Protein AF-A0A2N7XSH8-F1 (afdb_monomer_lite)

Foldseek 3Di:
DEEDEQDDDVLCVVCVVVVHHSVVSVVVVRVVVVVVCVVVVPDDPDYDYCPDPVNVVVVVVVVVVCVVVVVDDDDDDDDPD

pLDDT: mean 96.01, std 4.06, range [68.31, 98.56]

Structure (mmCIF, N/CA/C/O backbone):
data_AF-A0A2N7XSH8-F1
#
_entry.id   AF-A0A2N7XSH8-F1
#
loop_
_atom_site.group_PDB
_atom_site.id
_atom_site.type_symbol
_atom_site.label_atom_id
_atom_site.label_alt_id
_atom_site.label_comp_id
_atom_site.label_asym_id
_atom_site.label_entity_id
_atom_site.label_seq_id
_atom_site.pdbx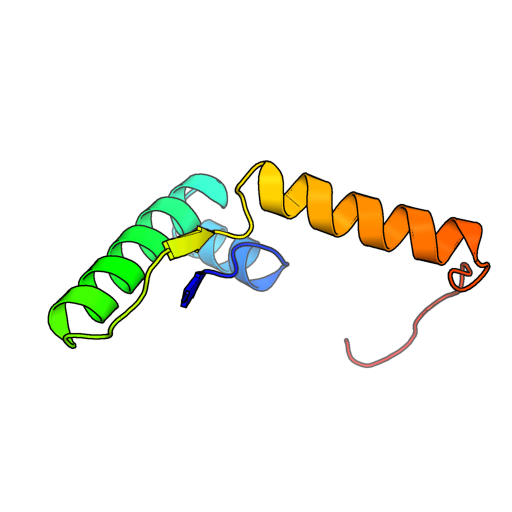_PDB_ins_code
_atom_site.Cartn_x
_atom_site.Cartn_y
_atom_site.Cartn_z
_atom_site.occupancy
_atom_site.B_iso_or_equiv
_atom_site.auth_seq_id
_atom_site.auth_comp_id
_atom_site.auth_asym_id
_atom_site.auth_atom_id
_atom_site.pdbx_PDB_model_num
ATOM 1 N N . SER A 1 1 ? -15.672 -6.158 -7.009 1.00 82.75 1 SER A N 1
ATOM 2 C CA . SER A 1 1 ? -14.698 -6.138 -5.892 1.00 82.75 1 SER A CA 1
ATOM 3 C C . SER A 1 1 ? -14.503 -4.715 -5.377 1.00 82.75 1 SER A C 1
ATOM 5 O O . SER A 1 1 ? -14.747 -3.768 -6.113 1.00 82.75 1 SER A O 1
ATOM 7 N N . THR A 1 2 ? -14.096 -4.563 -4.118 1.00 95.38 2 THR A N 1
ATOM 8 C CA . THR A 1 2 ? -13.739 -3.284 -3.464 1.00 95.38 2 THR A CA 1
ATOM 9 C C . THR A 1 2 ? -12.534 -3.518 -2.545 1.00 95.38 2 THR A C 1
ATOM 11 O O . THR A 1 2 ? -12.019 -4.635 -2.543 1.00 95.38 2 THR A O 1
ATOM 14 N N . GLY A 1 3 ? -12.043 -2.531 -1.792 1.00 96.19 3 GLY A N 1
ATOM 15 C CA . GLY A 1 3 ? -10.877 -2.744 -0.937 1.00 96.19 3 GLY A CA 1
ATOM 16 C C . GLY A 1 3 ? -10.272 -1.517 -0.263 1.00 96.19 3 GLY A C 1
ATOM 17 O O . GLY A 1 3 ? -10.827 -0.420 -0.317 1.00 96.19 3 GLY A O 1
ATOM 18 N N . THR A 1 4 ? -9.104 -1.715 0.348 1.00 97.25 4 THR A N 1
ATOM 19 C CA . THR A 1 4 ? -8.291 -0.669 0.987 1.00 97.25 4 THR A CA 1
ATOM 20 C C . THR A 1 4 ? -6.914 -0.535 0.347 1.00 97.25 4 THR A C 1
ATOM 22 O O . THR A 1 4 ? -6.228 -1.529 0.099 1.00 97.25 4 THR A O 1
ATOM 25 N N . ASP A 1 5 ? -6.497 0.718 0.135 1.00 96.25 5 ASP A N 1
ATOM 26 C CA . ASP A 1 5 ? -5.107 1.078 -0.149 1.00 96.25 5 ASP A CA 1
ATOM 27 C C . ASP A 1 5 ? -4.364 1.367 1.162 1.00 96.25 5 ASP A C 1
ATOM 29 O O . ASP A 1 5 ? -4.801 2.167 1.992 1.00 96.25 5 ASP A O 1
ATOM 33 N N . GLU A 1 6 ? -3.260 0.660 1.368 1.00 96.25 6 GLU A N 1
ATOM 34 C CA . GLU A 1 6 ? -2.588 0.501 2.650 1.00 96.25 6 GLU A CA 1
ATOM 35 C C . GLU A 1 6 ? -1.113 0.930 2.619 1.00 96.25 6 GLU A C 1
ATOM 37 O O . GLU A 1 6 ? -0.399 0.731 3.604 1.00 96.25 6 GLU A O 1
ATOM 42 N N . HIS A 1 7 ? -0.653 1.550 1.524 1.00 94.81 7 HIS A N 1
ATOM 43 C CA . HIS A 1 7 ? 0.742 1.972 1.351 1.00 94.81 7 HIS A CA 1
ATOM 44 C C . HIS A 1 7 ? 0.929 3.495 1.325 1.00 94.81 7 HIS A C 1
ATOM 46 O O . HIS A 1 7 ? -0.010 4.284 1.240 1.00 94.81 7 HIS A O 1
ATOM 52 N N . GLY A 1 8 ? 2.191 3.922 1.399 1.00 93.75 8 GLY A N 1
ATOM 53 C CA . GLY A 1 8 ? 2.599 5.314 1.212 1.00 93.75 8 GLY A CA 1
ATOM 54 C C . GLY A 1 8 ? 2.778 6.124 2.500 1.00 93.75 8 GLY A C 1
ATOM 55 O O . GLY A 1 8 ? 2.421 5.715 3.608 1.00 93.75 8 GLY A O 1
ATOM 56 N N . LEU A 1 9 ? 3.352 7.324 2.346 1.00 94.62 9 LEU A N 1
ATOM 57 C CA . LEU A 1 9 ? 3.775 8.165 3.472 1.00 94.62 9 LEU A CA 1
ATOM 58 C C . LEU A 1 9 ? 2.613 8.552 4.396 1.00 94.62 9 LEU A C 1
ATOM 60 O O . LEU A 1 9 ? 2.778 8.622 5.613 1.00 94.62 9 LEU A O 1
ATOM 64 N N . LYS A 1 10 ? 1.421 8.776 3.837 1.00 94.25 10 LYS A N 1
ATOM 65 C CA . LYS A 1 10 ? 0.236 9.158 4.618 1.00 94.25 10 LYS A CA 1
ATOM 66 C C . LYS A 1 10 ? -0.156 8.077 5.628 1.00 94.25 10 LYS A C 1
ATOM 68 O O . LYS A 1 10 ? -0.485 8.421 6.763 1.00 94.25 10 LYS A O 1
ATOM 73 N N . ILE A 1 11 ? -0.073 6.799 5.245 1.00 96.00 11 ILE A N 1
ATOM 74 C CA . ILE A 1 11 ? -0.349 5.665 6.137 1.00 96.00 11 ILE A CA 1
ATOM 75 C C . ILE A 1 11 ? 0.689 5.605 7.253 1.00 96.00 11 ILE A C 1
ATOM 77 O O . ILE A 1 11 ? 0.322 5.521 8.424 1.00 96.00 11 ILE A O 1
ATOM 81 N N . GLN A 1 12 ? 1.974 5.732 6.912 1.00 95.56 12 GLN A N 1
ATOM 82 C CA . GLN A 1 12 ? 3.049 5.751 7.904 1.00 95.56 12 GLN A CA 1
ATOM 83 C C . GLN A 1 12 ? 2.839 6.870 8.933 1.00 95.56 12 GLN A C 1
ATOM 85 O O . GLN A 1 12 ? 2.841 6.617 10.135 1.00 95.56 12 GLN A O 1
ATOM 90 N N . GLN A 1 13 ? 2.582 8.095 8.472 1.00 96.88 13 GLN A N 1
ATOM 91 C CA . GLN A 1 13 ? 2.339 9.241 9.347 1.00 96.88 13 GLN A CA 1
ATOM 92 C C . GLN A 1 13 ? 1.090 9.059 10.222 1.00 96.88 13 GLN A C 1
ATOM 94 O O . GLN A 1 13 ? 1.092 9.456 11.388 1.00 96.88 13 GLN A O 1
ATOM 99 N N . ALA A 1 14 ? 0.015 8.479 9.679 1.00 96.00 14 ALA A N 1
ATOM 100 C CA . ALA A 1 14 ? -1.205 8.211 10.433 1.00 96.00 14 ALA A CA 1
ATOM 101 C C . ALA A 1 14 ? -0.980 7.160 11.529 1.00 96.00 14 ALA A C 1
ATOM 103 O O . ALA A 1 14 ? -1.390 7.383 12.667 1.00 96.00 14 ALA A O 1
ATOM 104 N N . ALA A 1 15 ? -0.266 6.077 11.216 1.00 96.56 15 ALA A N 1
ATOM 105 C CA . ALA A 1 15 ? 0.102 5.048 12.181 1.00 96.56 15 ALA A CA 1
ATOM 106 C C . ALA A 1 15 ? 0.979 5.611 13.309 1.00 96.56 15 ALA A C 1
ATOM 108 O O . ALA A 1 15 ? 0.689 5.380 14.483 1.00 96.56 15 ALA A O 1
ATOM 109 N N . THR A 1 16 ? 1.978 6.438 12.971 1.00 97.25 16 THR A N 1
ATOM 110 C CA . THR A 1 16 ? 2.818 7.130 13.960 1.00 97.25 16 THR A CA 1
ATOM 111 C C . THR A 1 16 ? 1.992 8.025 14.882 1.00 97.25 16 THR A C 1
ATOM 113 O O . THR A 1 16 ? 2.140 7.936 16.098 1.00 97.25 16 THR A O 1
ATOM 116 N N . ARG A 1 17 ? 1.082 8.849 14.339 1.00 97.44 17 ARG A N 1
ATOM 117 C CA . ARG A 1 17 ? 0.186 9.693 15.156 1.00 97.44 17 ARG A CA 1
ATOM 118 C C . ARG A 1 17 ? -0.735 8.876 16.061 1.00 97.44 17 ARG A C 1
ATOM 120 O O . ARG A 1 17 ? -1.079 9.332 17.144 1.00 97.44 17 ARG A O 1
ATOM 127 N N . ALA A 1 18 ? -1.130 7.688 15.616 1.00 96.31 18 ALA A N 1
ATOM 128 C CA . ALA A 1 18 ? -1.956 6.759 16.376 1.00 96.31 18 ALA A CA 1
ATOM 129 C C . ALA A 1 18 ? -1.154 5.870 17.349 1.00 96.31 18 ALA A C 1
ATOM 131 O O . ALA A 1 18 ? -1.750 5.026 18.013 1.00 96.31 18 ALA A O 1
ATOM 132 N N . GLY A 1 19 ? 0.174 6.030 17.440 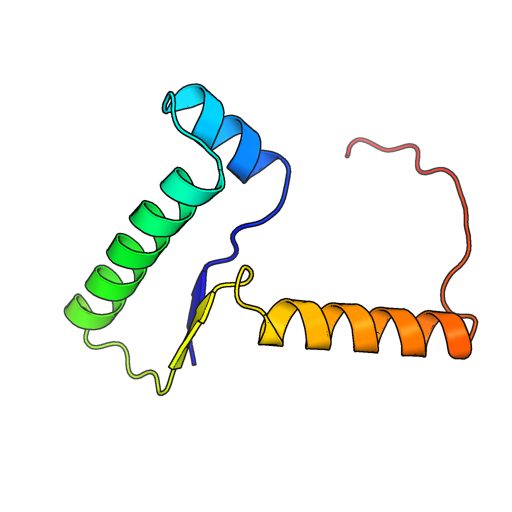1.00 97.69 19 GLY A N 1
ATOM 133 C CA . GLY A 1 19 ? 1.022 5.251 18.347 1.00 97.69 19 GLY A CA 1
ATOM 134 C C . GLY A 1 19 ? 1.085 3.757 18.013 1.00 97.69 19 GLY A C 1
ATOM 135 O O . GLY A 1 19 ? 1.272 2.939 18.908 1.00 97.69 19 GLY A O 1
ATOM 136 N N . THR A 1 20 ? 0.899 3.387 16.745 1.00 97.69 20 THR A N 1
ATOM 137 C CA . THR A 1 20 ? 0.844 1.990 16.297 1.00 97.69 20 THR A CA 1
ATOM 138 C C . THR A 1 20 ? 1.757 1.744 15.093 1.00 97.69 20 THR A C 1
ATOM 140 O O . THR A 1 20 ? 2.274 2.676 14.473 1.00 97.69 20 THR A O 1
ATOM 143 N N . THR A 1 21 ? 1.968 0.477 14.741 1.00 97.50 21 THR A N 1
ATOM 144 C CA . THR A 1 21 ? 2.695 0.120 13.518 1.00 97.50 21 THR A CA 1
ATOM 145 C C . THR A 1 21 ? 1.812 0.354 12.286 1.00 97.50 21 THR A C 1
ATOM 147 O O . THR A 1 21 ? 0.588 0.224 12.382 1.00 97.50 21 THR A O 1
ATOM 150 N N . PRO A 1 22 ? 2.389 0.643 11.100 1.00 97.00 22 PRO A N 1
ATOM 151 C CA . PRO A 1 22 ? 1.612 0.778 9.868 1.00 97.00 22 PRO A CA 1
ATOM 152 C C . PRO A 1 22 ? 0.718 -0.430 9.600 1.00 97.00 22 PRO A C 1
ATOM 154 O O . PRO A 1 22 ? -0.448 -0.258 9.264 1.00 97.00 22 PRO A O 1
ATOM 157 N N . ARG A 1 23 ? 1.230 -1.646 9.839 1.00 96.50 23 ARG A N 1
ATOM 158 C CA . ARG A 1 23 ? 0.469 -2.880 9.638 1.00 96.50 23 ARG A CA 1
ATOM 159 C C . ARG A 1 23 ? -0.758 -2.957 10.548 1.00 96.50 23 ARG A C 1
ATOM 161 O O . ARG A 1 23 ? -1.865 -3.137 10.055 1.00 96.50 23 ARG A O 1
ATOM 168 N N . ALA A 1 24 ? -0.573 -2.755 11.851 1.00 97.31 24 ALA A N 1
ATOM 169 C CA . ALA A 1 24 ? -1.681 -2.789 12.800 1.00 97.31 24 ALA A CA 1
ATOM 170 C C . ALA A 1 24 ? -2.703 -1.668 12.532 1.00 97.31 24 ALA A C 1
ATOM 172 O O . ALA A 1 24 ? -3.908 -1.875 12.681 1.00 97.31 24 ALA A O 1
ATOM 173 N N . PHE A 1 25 ? -2.241 -0.495 12.084 1.00 97.69 25 PHE A N 1
ATOM 174 C CA . PHE A 1 25 ? -3.113 0.608 11.678 1.00 97.69 25 PHE A CA 1
ATOM 175 C C . PHE A 1 25 ? -4.023 0.232 10.503 1.00 97.69 25 PHE A C 1
ATOM 177 O O . PHE A 1 25 ? -5.237 0.457 10.560 1.00 97.69 25 PHE A O 1
ATOM 184 N N . VAL A 1 26 ? -3.455 -0.343 9.438 1.00 97.69 26 VAL A N 1
ATOM 185 C CA . VAL A 1 26 ? -4.228 -0.706 8.243 1.00 97.69 26 VAL A CA 1
ATOM 186 C C . VAL A 1 26 ? -5.104 -1.933 8.473 1.00 97.69 26 VAL A C 1
ATOM 188 O O . VAL A 1 26 ? -6.215 -1.952 7.963 1.00 97.69 26 VAL A O 1
ATOM 191 N N . ASP A 1 27 ? -4.690 -2.888 9.315 1.00 97.81 27 ASP A N 1
ATOM 192 C CA . ASP A 1 27 ? -5.527 -4.033 9.702 1.00 97.81 27 ASP A CA 1
ATOM 193 C C . ASP A 1 27 ? -6.828 -3.568 10.385 1.00 97.81 27 ASP A C 1
ATOM 195 O O . ASP A 1 27 ? -7.924 -3.989 10.009 1.00 97.81 27 ASP A O 1
ATOM 199 N N . GLY A 1 28 ? -6.730 -2.636 11.341 1.00 96.94 28 GLY A N 1
ATOM 200 C CA . GLY A 1 28 ? -7.907 -2.060 12.000 1.00 96.94 28 GLY A CA 1
ATOM 201 C C . GLY A 1 28 ? -8.745 -1.167 11.079 1.00 96.94 28 GLY A C 1
ATOM 202 O O . GLY A 1 28 ? -9.969 -1.110 11.208 1.00 96.94 28 GLY A O 1
ATOM 203 N N . THR A 1 29 ? -8.103 -0.475 10.137 1.00 95.94 29 THR A N 1
ATOM 204 C CA . THR A 1 29 ? -8.792 0.377 9.159 1.00 95.94 29 THR A CA 1
ATOM 205 C C . THR A 1 29 ? -9.570 -0.469 8.150 1.00 95.94 29 THR A C 1
ATOM 207 O O . THR A 1 29 ? -10.760 -0.226 7.963 1.00 95.94 29 THR A O 1
ATOM 210 N N . ALA A 1 30 ? -8.958 -1.506 7.575 1.00 97.56 30 ALA A N 1
ATOM 211 C CA . ALA A 1 30 ? -9.603 -2.428 6.643 1.00 97.56 30 ALA A CA 1
ATOM 212 C C . ALA A 1 30 ? -10.868 -3.058 7.237 1.00 97.56 30 ALA A C 1
ATOM 214 O O . ALA A 1 30 ? -11.923 -3.010 6.608 1.00 97.56 30 ALA A O 1
ATOM 215 N N . ALA A 1 31 ? -10.803 -3.533 8.486 1.00 97.81 31 ALA A N 1
ATOM 216 C CA . ALA A 1 31 ? -11.965 -4.093 9.176 1.00 97.81 31 ALA A CA 1
ATOM 217 C C . ALA A 1 31 ? -13.136 -3.094 9.284 1.00 97.81 31 ALA A C 1
ATOM 219 O O . ALA A 1 31 ? -14.293 -3.464 9.096 1.00 97.81 31 ALA A O 1
ATOM 220 N N . ARG A 1 32 ? -12.849 -1.809 9.546 1.00 97.69 32 ARG A N 1
ATOM 221 C CA . ARG A 1 32 ? -13.878 -0.754 9.620 1.00 97.69 32 ARG A CA 1
ATOM 222 C C . ARG A 1 32 ? -14.497 -0.455 8.257 1.00 97.69 32 ARG A C 1
ATOM 224 O O . ARG A 1 32 ? -15.708 -0.279 8.178 1.00 97.69 32 ARG A O 1
ATOM 231 N N . PHE A 1 33 ? -13.684 -0.393 7.203 1.00 97.44 33 PHE A N 1
ATOM 232 C CA . PHE A 1 33 ? -14.173 -0.155 5.842 1.00 97.44 33 PHE A CA 1
ATOM 233 C C . PHE A 1 33 ? -15.008 -1.323 5.322 1.00 97.44 33 PHE A C 1
ATOM 235 O O . PHE A 1 33 ? -16.042 -1.092 4.700 1.00 97.44 33 PHE A O 1
ATOM 242 N N . GLN A 1 34 ? -14.611 -2.560 5.621 1.00 97.69 34 GLN A N 1
ATOM 243 C CA . GLN A 1 34 ? -15.396 -3.736 5.264 1.00 97.69 34 GLN A CA 1
ATOM 244 C C . GLN A 1 34 ? -16.743 -3.748 5.997 1.00 97.69 34 GLN A C 1
ATOM 246 O O . GLN A 1 34 ? -17.782 -3.823 5.351 1.00 97.69 34 GLN A O 1
ATOM 251 N N . ALA A 1 35 ? -16.748 -3.525 7.316 1.00 97.88 35 ALA A N 1
ATOM 252 C CA . ALA A 1 35 ? -17.988 -3.433 8.090 1.00 97.88 35 ALA A CA 1
ATOM 253 C C . ALA A 1 35 ? -18.910 -2.294 7.613 1.00 97.88 35 ALA A C 1
ATOM 255 O O . ALA A 1 35 ? -20.135 -2.408 7.668 1.00 97.88 35 ALA A O 1
ATOM 256 N N . MET A 1 36 ? -18.337 -1.179 7.147 1.00 97.56 36 MET A N 1
ATOM 257 C CA . MET A 1 36 ? -19.096 -0.094 6.525 1.00 97.56 36 MET A CA 1
ATOM 258 C C . MET A 1 36 ? -19.731 -0.541 5.205 1.00 97.56 36 MET A C 1
ATOM 260 O O . MET A 1 36 ? -20.915 -0.287 5.007 1.00 97.56 36 MET A O 1
ATOM 264 N N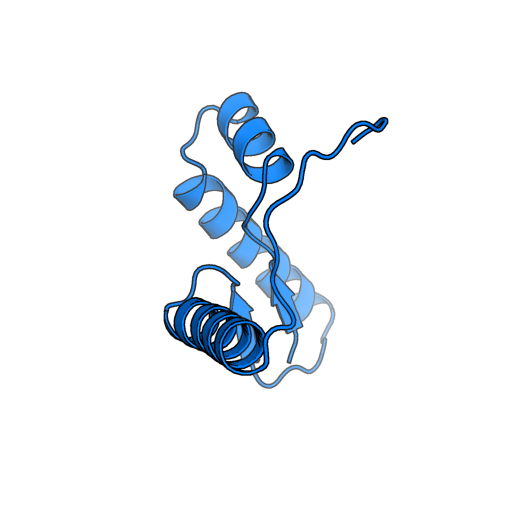 . ALA A 1 37 ? -18.973 -1.209 4.330 1.00 96.88 37 ALA A N 1
ATOM 265 C CA . ALA A 1 37 ? -19.491 -1.737 3.069 1.00 96.88 37 ALA A CA 1
ATOM 266 C C . ALA A 1 37 ? -20.650 -2.719 3.308 1.00 96.88 37 ALA A C 1
ATOM 268 O O . ALA A 1 37 ? -21.692 -2.589 2.667 1.00 96.88 37 ALA A O 1
ATOM 269 N N . ASP A 1 38 ? -20.511 -3.612 4.292 1.00 96.50 38 ASP A N 1
ATOM 270 C CA . ASP A 1 38 ? -21.557 -4.562 4.691 1.00 96.50 38 ASP A CA 1
ATOM 271 C C . ASP A 1 38 ? -22.808 -3.838 5.199 1.00 96.50 38 ASP A C 1
ATOM 273 O O . ASP A 1 38 ? -23.931 -4.146 4.809 1.00 96.50 38 ASP A O 1
ATOM 277 N N . ARG A 1 39 ? -22.626 -2.817 6.046 1.00 97.94 39 ARG A N 1
ATOM 278 C CA . ARG A 1 39 ? -23.734 -2.020 6.590 1.00 97.94 39 ARG A CA 1
ATOM 279 C C . ARG A 1 39 ? -24.478 -1.224 5.518 1.00 97.94 39 ARG A C 1
ATOM 281 O O . ARG A 1 39 ? -25.657 -0.927 5.696 1.00 97.94 39 ARG A O 1
ATOM 288 N N . MET A 1 40 ? -23.786 -0.830 4.457 1.00 97.06 40 MET A N 1
ATOM 289 C CA . MET A 1 40 ? -24.363 -0.093 3.334 1.00 97.06 40 MET A CA 1
ATOM 290 C C . MET A 1 40 ? -24.963 -1.015 2.266 1.00 97.06 40 MET A C 1
ATOM 292 O O . MET A 1 40 ? -25.389 -0.505 1.233 1.00 97.06 40 MET A O 1
ATOM 296 N N . ASP A 1 41 ? -24.985 -2.332 2.498 1.00 96.12 41 ASP A N 1
ATOM 297 C CA . ASP A 1 41 ? -25.438 -3.343 1.535 1.00 96.12 41 ASP A CA 1
ATOM 298 C C . ASP A 1 41 ? -24.734 -3.204 0.171 1.00 96.12 41 ASP A C 1
ATOM 300 O O . ASP A 1 41 ? -25.312 -3.350 -0.906 1.00 96.12 41 ASP A O 1
ATOM 304 N N . CYS A 1 42 ? -23.449 -2.841 0.208 1.00 96.19 42 CYS A N 1
ATOM 305 C CA . CYS A 1 42 ? -22.638 -2.756 -0.994 1.00 96.19 42 CYS A CA 1
ATOM 306 C C . CYS A 1 42 ? -22.340 -4.169 -1.494 1.00 96.19 42 CYS A C 1
ATOM 308 O O . CYS A 1 42 ? -21.671 -4.944 -0.817 1.00 96.19 42 CYS A O 1
ATOM 310 N N . ALA A 1 43 ? -22.771 -4.488 -2.712 1.00 95.69 43 ALA A N 1
ATOM 311 C CA . ALA A 1 43 ? -22.424 -5.755 -3.340 1.00 95.69 43 ALA A CA 1
ATOM 312 C C . ALA A 1 43 ? -20.935 -5.783 -3.737 1.00 95.69 43 ALA A C 1
ATOM 314 O O . ALA A 1 43 ? -20.456 -4.918 -4.477 1.00 95.69 43 ALA A O 1
ATOM 315 N N . TYR A 1 44 ? -20.197 -6.794 -3.277 1.00 95.88 44 TYR A N 1
ATOM 316 C CA . TYR A 1 44 ? -18.828 -7.063 -3.710 1.00 95.88 44 TYR A CA 1
ATOM 317 C C . TYR A 1 44 ? -18.483 -8.553 -3.584 1.00 95.88 44 TYR A C 1
ATOM 319 O O . TYR A 1 44 ? -18.815 -9.198 -2.599 1.00 95.88 44 TYR A O 1
ATOM 327 N N . ASP A 1 45 ? -17.747 -9.093 -4.558 1.00 96.69 45 ASP A N 1
ATOM 328 C CA . ASP A 1 45 ? -17.311 -10.503 -4.530 1.00 96.69 45 ASP A CA 1
ATOM 329 C C . ASP A 1 45 ? -16.057 -10.720 -3.671 1.00 96.69 45 ASP A C 1
ATOM 331 O O . ASP A 1 45 ? -15.804 -11.803 -3.151 1.00 96.69 45 ASP A O 1
ATOM 335 N N . ARG A 1 46 ? -15.225 -9.678 -3.559 1.00 95.38 46 ARG A N 1
ATOM 336 C CA . ARG A 1 46 ? -13.959 -9.689 -2.820 1.00 95.38 46 ARG A CA 1
ATOM 337 C C . ARG A 1 46 ? -13.669 -8.305 -2.261 1.00 95.38 46 ARG A C 1
ATOM 339 O O . ARG A 1 46 ? -13.780 -7.314 -2.993 1.00 95.38 46 ARG A O 1
ATOM 346 N N . PHE A 1 47 ? -13.259 -8.270 -0.998 1.00 96.88 47 PHE A N 1
ATOM 347 C CA . PHE A 1 47 ? -12.677 -7.107 -0.340 1.00 96.88 47 PHE A CA 1
ATOM 348 C C . PHE A 1 47 ? -11.150 -7.256 -0.364 1.00 96.88 47 PHE A C 1
ATOM 350 O O . PHE A 1 47 ? -10.603 -8.136 0.290 1.00 96.88 47 PHE A O 1
ATOM 357 N N . ILE A 1 48 ? -10.475 -6.465 -1.191 1.00 96.94 48 ILE A N 1
ATOM 358 C CA . ILE A 1 48 ? -9.049 -6.578 -1.510 1.00 96.94 48 ILE A CA 1
ATOM 359 C C . ILE A 1 48 ? -8.244 -5.644 -0.612 1.00 96.94 48 ILE A C 1
ATOM 361 O O . ILE A 1 48 ? -8.585 -4.474 -0.470 1.00 96.94 48 ILE A O 1
ATOM 365 N N . ARG A 1 49 ? -7.123 -6.115 -0.075 1.00 97.94 49 ARG A N 1
ATOM 366 C CA . ARG A 1 49 ? -6.159 -5.261 0.625 1.00 97.94 49 ARG A CA 1
ATOM 367 C C . ARG A 1 49 ? -4.851 -5.193 -0.155 1.00 97.94 49 ARG A C 1
ATOM 369 O O . ARG A 1 49 ? -4.304 -6.230 -0.527 1.00 97.94 49 ARG A O 1
ATOM 376 N N . THR A 1 50 ? -4.295 -3.996 -0.372 1.00 97.31 50 THR A N 1
ATOM 377 C CA . THR A 1 50 ? -3.026 -3.852 -1.125 1.00 97.31 50 THR A CA 1
ATOM 378 C C . THR A 1 50 ? -1.800 -4.391 -0.379 1.00 97.31 50 THR A C 1
ATOM 380 O O . THR A 1 50 ? -0.700 -4.421 -0.928 1.00 97.31 50 THR A O 1
ATOM 383 N N . THR A 1 51 ? -1.965 -4.873 0.857 1.00 96.81 51 THR A N 1
ATOM 384 C CA . THR A 1 51 ? -0.920 -5.594 1.596 1.00 96.81 51 THR A CA 1
ATOM 385 C C . THR A 1 51 ? -0.970 -7.119 1.45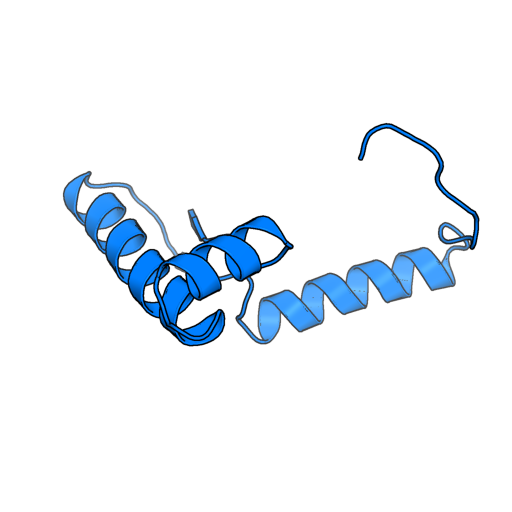3 1.00 96.81 51 THR A C 1
ATOM 387 O O . THR A 1 51 ? -0.200 -7.819 2.119 1.00 96.81 51 THR A O 1
ATOM 390 N N . GLU A 1 52 ? -1.871 -7.655 0.628 1.00 97.12 52 GLU A N 1
ATOM 391 C CA . GLU A 1 52 ? -1.944 -9.089 0.342 1.00 97.12 52 GLU A CA 1
ATOM 392 C C . GLU A 1 52 ? -0.825 -9.552 -0.610 1.00 97.12 52 GLU A C 1
ATOM 394 O O . GLU A 1 52 ? -0.446 -8.806 -1.520 1.00 97.12 52 GLU A O 1
ATOM 399 N N . PRO A 1 53 ? -0.333 -10.801 -0.470 1.00 97.62 53 PRO A N 1
ATOM 400 C CA . PRO A 1 53 ? 0.724 -11.346 -1.326 1.00 97.62 53 PRO A CA 1
ATOM 401 C C . PRO A 1 53 ? 0.421 -11.264 -2.827 1.00 97.62 53 PRO A C 1
ATOM 403 O O . PRO A 1 53 ? 1.296 -10.896 -3.609 1.00 97.62 53 PRO A O 1
ATOM 406 N N . ASP A 1 54 ? -0.821 -11.541 -3.226 1.00 96.81 54 ASP A N 1
ATOM 407 C CA . ASP A 1 54 ? -1.226 -11.533 -4.635 1.00 96.81 54 ASP A CA 1
ATOM 408 C C . ASP A 1 54 ? -1.153 -10.125 -5.241 1.00 96.81 54 ASP A C 1
ATOM 410 O O . ASP A 1 54 ? -0.789 -9.962 -6.407 1.00 96.81 54 ASP A O 1
ATOM 414 N N . HIS A 1 55 ? -1.444 -9.091 -4.442 1.00 97.44 55 HIS A N 1
ATOM 415 C CA . HIS A 1 55 ? -1.310 -7.705 -4.881 1.00 97.44 55 HIS A CA 1
ATOM 416 C C . HIS A 1 55 ? 0.160 -7.341 -5.110 1.00 97.44 55 HIS A C 1
ATOM 418 O O . HIS A 1 55 ? 0.490 -6.724 -6.124 1.00 97.44 55 HIS A O 1
ATOM 424 N N . TYR A 1 56 ? 1.055 -7.769 -4.214 1.00 97.69 56 TYR A N 1
ATOM 425 C CA . TYR A 1 56 ? 2.493 -7.575 -4.401 1.00 97.69 56 TYR A CA 1
ATOM 426 C C . TYR A 1 56 ? 3.008 -8.281 -5.651 1.00 97.69 56 TYR A C 1
ATOM 428 O O . TYR A 1 56 ? 3.707 -7.656 -6.447 1.00 97.69 56 TYR A O 1
ATOM 436 N N . ALA A 1 57 ? 2.624 -9.542 -5.853 1.00 98.38 57 ALA A N 1
ATOM 437 C CA . ALA A 1 57 ? 3.025 -10.310 -7.026 1.00 98.38 57 ALA A CA 1
ATOM 438 C C . ALA A 1 57 ? 2.561 -9.634 -8.327 1.00 98.38 57 ALA A C 1
ATOM 440 O O . ALA A 1 57 ? 3.338 -9.505 -9.273 1.00 98.38 57 ALA A O 1
ATOM 441 N N . ALA A 1 58 ? 1.321 -9.136 -8.359 1.00 98.06 58 ALA A N 1
ATOM 442 C CA . ALA A 1 58 ? 0.790 -8.413 -9.510 1.00 98.06 58 ALA A CA 1
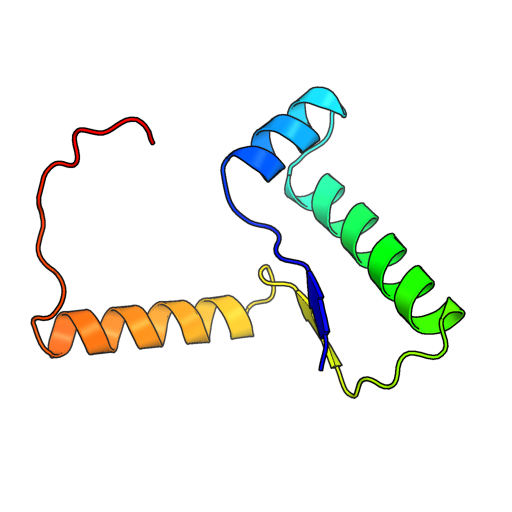ATOM 443 C C . ALA A 1 58 ? 1.550 -7.101 -9.781 1.00 98.06 58 ALA A C 1
ATOM 445 O O . ALA A 1 58 ? 1.951 -6.851 -10.918 1.00 98.06 58 ALA A O 1
ATOM 446 N N . ALA A 1 59 ? 1.789 -6.282 -8.750 1.00 98.00 59 ALA A N 1
ATOM 447 C CA . ALA A 1 59 ? 2.519 -5.020 -8.888 1.00 98.00 59 ALA A CA 1
ATOM 448 C C . ALA A 1 59 ? 3.965 -5.238 -9.373 1.00 98.00 59 ALA A C 1
ATOM 450 O O . ALA A 1 59 ? 4.445 -4.528 -10.257 1.00 98.00 59 ALA A O 1
ATOM 451 N N . GLN A 1 60 ? 4.640 -6.257 -8.837 1.00 98.50 60 GLN A N 1
ATOM 452 C CA . GLN A 1 60 ? 5.993 -6.640 -9.244 1.00 98.50 60 GLN A CA 1
ATOM 453 C C . GLN A 1 60 ? 6.041 -7.151 -10.687 1.00 98.50 60 GLN A C 1
ATOM 455 O O . GLN A 1 60 ? 6.964 -6.811 -11.423 1.00 98.50 60 GLN A O 1
ATOM 460 N N . GLU A 1 61 ? 5.048 -7.927 -11.124 1.00 98.56 61 GLU A N 1
ATOM 461 C CA . GLU A 1 61 ? 4.998 -8.417 -12.504 1.00 98.56 61 GLU A CA 1
ATOM 462 C C . GLU A 1 61 ? 4.753 -7.283 -13.507 1.00 98.56 61 GLU A C 1
ATOM 464 O O . GLU A 1 61 ? 5.362 -7.271 -14.579 1.00 98.56 61 GLU A O 1
ATOM 469 N N . ILE A 1 62 ? 3.914 -6.301 -13.159 1.00 98.25 62 ILE A N 1
ATOM 470 C CA . ILE A 1 62 ? 3.730 -5.093 -13.976 1.00 98.25 62 ILE A CA 1
ATOM 471 C C . ILE A 1 62 ? 5.061 -4.346 -14.111 1.00 98.25 62 ILE A C 1
ATOM 473 O O . ILE A 1 62 ? 5.479 -4.053 -15.233 1.00 98.25 62 ILE A O 1
ATOM 477 N N . TRP A 1 63 ? 5.760 -4.112 -12.994 1.00 98.12 63 TRP A N 1
ATOM 478 C CA . TRP A 1 63 ? 7.080 -3.478 -12.999 1.00 98.12 63 TRP A CA 1
ATOM 479 C C . TRP A 1 63 ? 8.067 -4.225 -13.900 1.00 98.12 63 TRP A C 1
ATOM 481 O O . TRP A 1 63 ? 8.688 -3.628 -14.776 1.00 98.12 63 TRP A O 1
ATOM 491 N N . ARG A 1 64 ? 8.172 -5.548 -13.733 1.00 98.38 64 ARG A N 1
ATOM 492 C CA . ARG A 1 64 ? 9.083 -6.397 -14.511 1.00 98.38 64 ARG A CA 1
ATOM 493 C C . ARG A 1 64 ? 8.817 -6.293 -16.015 1.00 98.38 64 ARG A C 1
ATOM 495 O O . ARG A 1 64 ? 9.759 -6.284 -16.803 1.00 98.38 64 ARG A O 1
ATOM 502 N N . ARG A 1 65 ? 7.548 -6.226 -16.433 1.00 98.44 65 ARG A N 1
ATOM 503 C CA . ARG A 1 65 ? 7.178 -6.073 -17.852 1.00 98.44 65 ARG A CA 1
ATOM 504 C C . ARG A 1 65 ? 7.539 -4.699 -18.399 1.00 98.44 65 ARG A C 1
ATOM 506 O O . ARG A 1 65 ? 8.077 -4.635 -19.497 1.00 98.44 65 ARG A O 1
ATOM 513 N N . MET A 1 66 ? 7.276 -3.636 -17.640 1.00 98.31 66 MET A N 1
ATOM 514 C CA . MET A 1 66 ? 7.657 -2.271 -18.018 1.00 98.31 66 MET A CA 1
ATOM 515 C C . MET A 1 66 ? 9.178 -2.133 -18.161 1.00 98.31 66 MET A C 1
ATOM 517 O O . MET A 1 66 ? 9.665 -1.553 -19.126 1.00 98.31 66 MET A O 1
ATOM 521 N N . GLU A 1 67 ? 9.940 -2.718 -17.235 1.00 97.81 67 GLU A N 1
ATOM 522 C CA . GLU A 1 67 ? 11.403 -2.729 -17.298 1.00 97.81 67 GLU A CA 1
ATOM 523 C C . GLU A 1 67 ? 11.896 -3.507 -18.525 1.00 97.81 67 GLU A C 1
ATOM 525 O O . GLU A 1 67 ? 12.717 -3.000 -19.288 1.00 97.81 67 GLU A O 1
ATOM 530 N N . ALA A 1 68 ? 11.344 -4.700 -18.774 1.00 98.06 68 ALA A N 1
ATOM 531 C CA . ALA A 1 68 ? 11.692 -5.517 -19.937 1.00 98.06 68 ALA A CA 1
ATOM 532 C C . ALA A 1 68 ? 11.343 -4.850 -21.281 1.00 98.06 68 ALA A C 1
ATOM 534 O O . ALA A 1 68 ? 11.999 -5.126 -22.284 1.00 98.06 68 ALA A O 1
ATOM 535 N N . ASN A 1 69 ? 10.327 -3.985 -21.305 1.00 98.19 69 ASN A N 1
ATOM 536 C CA . ASN A 1 69 ? 9.918 -3.224 -22.485 1.00 98.19 69 ASN A CA 1
ATOM 537 C C . ASN A 1 69 ? 10.699 -1.903 -22.657 1.00 98.19 69 ASN A C 1
ATOM 539 O O . ASN A 1 69 ? 10.539 -1.223 -23.666 1.00 98.19 69 ASN A O 1
ATOM 543 N N . GLY A 1 70 ? 11.564 -1.540 -21.701 1.00 97.44 70 GLY A N 1
ATOM 544 C CA . GLY A 1 70 ? 12.338 -0.297 -21.742 1.00 97.44 70 GLY A CA 1
ATOM 545 C C . GLY A 1 70 ? 11.551 0.958 -21.346 1.00 97.44 70 GLY A C 1
ATOM 546 O O . GLY A 1 70 ? 12.014 2.064 -21.611 1.00 97.44 70 GLY A O 1
ATOM 547 N N . ASP A 1 71 ? 10.395 0.807 -20.690 1.00 97.69 71 ASP A N 1
ATOM 548 C CA . ASP A 1 71 ? 9.535 1.924 -20.265 1.00 97.69 71 ASP A CA 1
ATOM 549 C C . ASP A 1 71 ? 10.026 2.603 -18.972 1.00 97.69 71 ASP A C 1
ATOM 551 O O . ASP A 1 71 ? 9.551 3.678 -18.602 1.00 97.69 71 ASP A O 1
ATOM 555 N N . ILE A 1 72 ? 10.963 1.974 -18.254 1.00 96.69 72 ILE A N 1
ATOM 556 C CA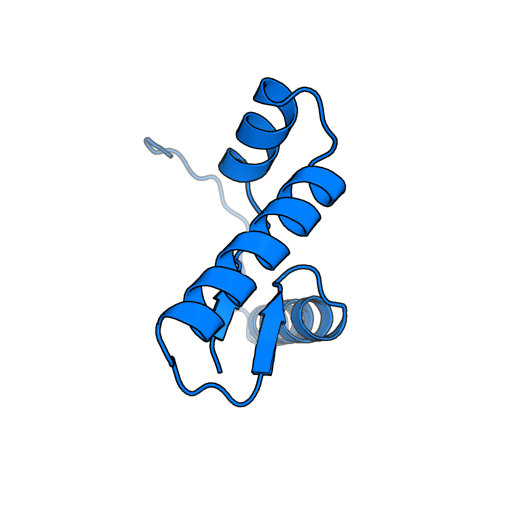 . ILE A 1 72 ? 11.518 2.484 -16.996 1.00 96.69 72 ILE A CA 1
ATOM 557 C C . ILE A 1 72 ? 12.914 3.049 -17.240 1.00 96.69 72 ILE A C 1
ATOM 559 O O . ILE A 1 72 ? 13.820 2.356 -17.699 1.00 96.69 72 ILE A O 1
ATOM 563 N N . TYR A 1 73 ? 13.109 4.300 -16.837 1.00 94.12 73 TYR A N 1
ATOM 564 C CA . TYR A 1 73 ? 14.415 4.943 -16.799 1.00 94.12 73 TYR A CA 1
ATOM 565 C C . TYR A 1 73 ? 14.616 5.658 -15.462 1.00 94.12 73 TYR A C 1
ATOM 567 O O . TYR A 1 73 ? 13.668 6.033 -14.772 1.00 94.12 73 TYR A O 1
ATOM 575 N N . ARG A 1 74 ? 15.881 5.832 -15.074 1.00 94.44 74 ARG A N 1
ATOM 576 C CA . ARG A 1 74 ? 16.249 6.528 -13.840 1.00 94.44 74 ARG A CA 1
ATOM 577 C C . ARG A 1 74 ? 16.470 8.006 -14.125 1.00 94.44 74 ARG A C 1
ATOM 579 O O . ARG A 1 74 ? 17.345 8.345 -14.917 1.00 94.44 74 ARG A O 1
ATOM 586 N N . ASP A 1 75 ? 15.772 8.858 -13.390 1.00 95.00 75 ASP A N 1
ATOM 587 C CA . ASP A 1 75 ? 15.943 10.309 -13.436 1.00 95.00 75 ASP A CA 1
ATOM 588 C C . ASP A 1 75 ? 15.740 10.927 -12.042 1.00 95.00 75 ASP A C 1
ATOM 590 O O . ASP A 1 75 ? 15.479 10.216 -11.066 1.00 95.00 75 ASP A O 1
ATOM 594 N N . LYS A 1 76 ? 15.896 12.246 -11.922 1.00 94.25 76 LYS A N 1
ATOM 595 C CA . LYS A 1 76 ? 15.625 13.008 -10.703 1.00 94.25 76 LYS A CA 1
ATOM 596 C C . LYS A 1 76 ? 14.355 13.824 -10.872 1.00 94.25 76 LYS A C 1
ATOM 598 O O . LYS A 1 76 ? 14.229 14.616 -11.798 1.00 94.25 76 LYS A O 1
ATOM 603 N N . TYR A 1 77 ? 13.456 13.689 -9.911 1.00 92.69 77 TYR A N 1
ATOM 604 C CA . TYR A 1 77 ? 12.267 14.518 -9.831 1.00 92.69 77 TYR A CA 1
ATOM 605 C C . TYR A 1 77 ? 12.515 15.739 -8.933 1.00 92.69 77 TYR A C 1
ATOM 607 O O . TYR A 1 77 ? 13.028 15.603 -7.821 1.00 92.69 77 TYR A O 1
ATOM 615 N N . ALA A 1 78 ? 12.147 16.927 -9.420 1.00 92.38 78 ALA A N 1
ATOM 616 C CA . ALA A 1 78 ? 12.122 18.173 -8.660 1.00 92.38 78 ALA A CA 1
ATOM 617 C C . ALA A 1 78 ? 10.773 18.865 -8.890 1.00 92.38 78 ALA A C 1
ATOM 619 O O . ALA A 1 78 ? 10.499 19.388 -9.968 1.00 92.38 78 ALA A O 1
ATOM 620 N N . GLY A 1 79 ? 9.929 18.848 -7.866 1.00 90.25 79 GLY A N 1
ATOM 621 C CA . GLY A 1 79 ? 8.572 19.377 -7.890 1.00 90.25 79 GLY A CA 1
ATOM 622 C C . GLY A 1 79 ? 8.017 19.464 -6.472 1.00 90.25 79 GLY A C 1
ATOM 623 O O . GLY A 1 79 ? 8.717 19.168 -5.505 1.00 90.25 79 GLY A O 1
ATOM 624 N N . TRP A 1 80 ? 6.767 19.901 -6.337 1.00 82.88 80 TRP A N 1
ATOM 625 C CA . TRP A 1 80 ? 6.154 20.142 -5.025 1.00 82.88 80 TRP A CA 1
ATOM 626 C C . TRP A 1 80 ? 5.816 18.867 -4.243 1.00 82.88 80 TRP A C 1
ATOM 628 O O . TRP A 1 80 ? 5.629 18.947 -3.029 1.00 82.88 80 TRP A O 1
ATOM 638 N N . TYR A 1 81 ? 5.739 17.718 -4.920 1.00 68.31 81 TYR A N 1
ATOM 639 C CA . TYR A 1 81 ? 5.611 16.388 -4.326 1.00 68.31 81 TYR A CA 1
ATOM 640 C C . TYR A 1 81 ? 5.921 15.303 -5.344 1.00 68.31 81 TYR A C 1
ATOM 642 O O . TYR A 1 81 ? 5.499 15.510 -6.505 1.00 68.31 81 TYR A O 1
#

Secondary structure (DSSP, 8-state):
-EEE---SHHHHHHHHHTTS-HHHHHHHHHHHHHHHHHHTT---S-EEETTSHHHHHHHHHHHHHHHHTT--------S--

Radius of gyration: 16.49 Å; chains: 1; bounding box: 42×32×41 Å

Sequence (81 aa):
STGTDEHGLKIQQAATRAGTTPRAFVDGTAARFQAMADRMDCAYDRFIRTTEPDHYAAAQEIWRRMEANGDIYRDKYAGWY